Protein AF-A0A3D1AUP4-F1 (afdb_mo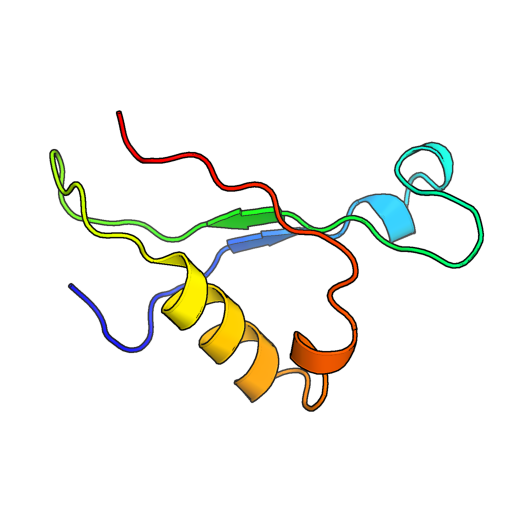nomer_lite)

Foldseek 3Di:
DDLQFDKDKDWCCVPPVVQDPPPDTDMDMDGDDPPPDQDDCVVSNQVNVCVVVPCSVVRDPDDDDDTPD

Secondary structure (DSSP, 8-state):
--SS---EEE-GGGT-GGGS-TT----EEE----TT-----HHHHHHHHHHHSTTTGGG-S--------

Sequence (69 aa):
IAERPFVLLAQPSLFDATRAPAGQHTAWAYCHVPNGSGVDMTERIEAQVERFAPGFRDTILARGTMGTA

pLDDT: mean 95.87, std 4.35, range [67.31, 98.44]

Radius of gyration: 13.13 Å; chains: 1; bounding box: 25×24×33 Å

Structure (mmCIF, N/CA/C/O backbone):
data_AF-A0A3D1AUP4-F1
#
_entry.id   AF-A0A3D1AUP4-F1
#
loop_
_atom_site.group_PDB
_atom_site.id
_atom_site.type_symbol
_atom_site.label_atom_id
_atom_site.label_alt_id
_atom_site.label_comp_id
_atom_site.label_asym_id
_atom_site.label_entity_id
_atom_site.label_seq_id
_atom_site.pdbx_PDB_ins_code
_atom_site.Cartn_x
_atom_site.Cartn_y
_atom_site.Cartn_z
_atom_site.occupancy
_atom_site.B_iso_or_equiv
_atom_site.auth_seq_id
_atom_site.auth_comp_id
_atom_site.auth_asym_id
_atom_site.auth_atom_id
_atom_site.pdbx_PDB_model_num
ATOM 1 N N . ILE A 1 1 ? 11.792 -4.843 -13.849 1.00 86.06 1 ILE A N 1
ATOM 2 C CA . ILE A 1 1 ? 11.430 -4.095 -12.615 1.00 86.06 1 ILE A CA 1
ATOM 3 C C . ILE A 1 1 ? 11.467 -5.057 -11.439 1.00 86.06 1 ILE A C 1
ATOM 5 O O . ILE A 1 1 ? 11.079 -6.207 -11.625 1.00 86.06 1 ILE A O 1
ATOM 9 N N . ALA A 1 2 ? 11.970 -4.621 -10.280 1.00 91.50 2 ALA A N 1
ATOM 10 C CA . ALA A 1 2 ? 12.224 -5.481 -9.124 1.00 91.50 2 ALA A CA 1
ATOM 11 C C . ALA A 1 2 ? 10.958 -6.203 -8.634 1.00 91.50 2 ALA A C 1
ATOM 13 O O . ALA A 1 2 ? 9.902 -5.588 -8.492 1.00 91.50 2 ALA A O 1
ATOM 14 N N . GLU A 1 3 ? 11.061 -7.505 -8.366 1.00 94.44 3 GLU A N 1
ATOM 15 C CA . GLU A 1 3 ? 9.976 -8.295 -7.761 1.00 94.44 3 GLU A CA 1
ATOM 16 C C . GLU A 1 3 ? 9.775 -7.952 -6.280 1.00 94.44 3 GLU A C 1
ATOM 18 O O . GLU A 1 3 ? 8.652 -7.965 -5.785 1.00 94.44 3 GLU A O 1
ATOM 23 N N . ARG A 1 4 ? 10.861 -7.592 -5.586 1.00 96.75 4 ARG A N 1
ATOM 24 C CA . ARG A 1 4 ? 10.865 -7.147 -4.187 1.00 96.75 4 ARG A CA 1
ATOM 25 C C . ARG A 1 4 ? 11.444 -5.731 -4.099 1.00 96.75 4 ARG A C 1
ATOM 27 O O . ARG A 1 4 ? 12.652 -5.594 -3.903 1.00 96.75 4 ARG A O 1
ATOM 34 N N . PRO A 1 5 ? 10.639 -4.683 -4.346 1.00 97.06 5 PRO A N 1
ATOM 35 C CA . PRO A 1 5 ? 11.132 -3.311 -4.335 1.00 97.06 5 PRO A CA 1
ATOM 36 C C . PRO A 1 5 ? 11.520 -2.852 -2.925 1.00 97.06 5 PRO A C 1
ATOM 38 O O . PRO A 1 5 ? 10.970 -3.321 -1.932 1.00 97.06 5 PRO A O 1
ATOM 41 N N . PHE A 1 6 ? 12.422 -1.876 -2.839 1.00 97.62 6 PHE A N 1
ATOM 42 C CA . PHE A 1 6 ? 12.546 -1.073 -1.626 1.00 97.62 6 PHE A CA 1
ATOM 43 C C . PHE A 1 6 ? 11.329 -0.148 -1.534 1.00 97.62 6 PHE A C 1
ATOM 45 O O . PHE A 1 6 ? 11.059 0.608 -2.472 1.00 97.62 6 PHE A O 1
ATOM 52 N N . VAL A 1 7 ? 10.590 -0.244 -0.431 1.00 98.25 7 VAL A N 1
ATOM 53 C CA . VAL A 1 7 ? 9.348 0.499 -0.210 1.00 98.25 7 VAL A CA 1
ATOM 54 C C . VAL A 1 7 ? 9.568 1.524 0.889 1.00 98.25 7 VAL A C 1
ATOM 56 O O . VAL A 1 7 ? 9.932 1.171 2.009 1.00 98.25 7 VAL A O 1
ATOM 59 N N . LEU A 1 8 ? 9.306 2.788 0.571 1.00 98.25 8 LEU A N 1
ATOM 60 C CA . LEU A 1 8 ? 9.121 3.823 1.578 1.00 98.25 8 LEU A CA 1
ATOM 61 C C . LEU A 1 8 ? 7.652 3.834 1.972 1.00 98.25 8 LEU A C 1
ATOM 63 O O . LEU A 1 8 ? 6.789 3.920 1.103 1.00 98.25 8 LEU A O 1
ATOM 67 N N . LEU A 1 9 ? 7.387 3.725 3.271 1.00 98.19 9 LEU A N 1
ATOM 68 C CA . LEU A 1 9 ? 6.050 3.642 3.845 1.00 98.19 9 LEU A CA 1
ATOM 69 C C . LEU A 1 9 ? 5.931 4.631 5.000 1.00 98.19 9 LEU A C 1
ATOM 71 O O . LEU A 1 9 ?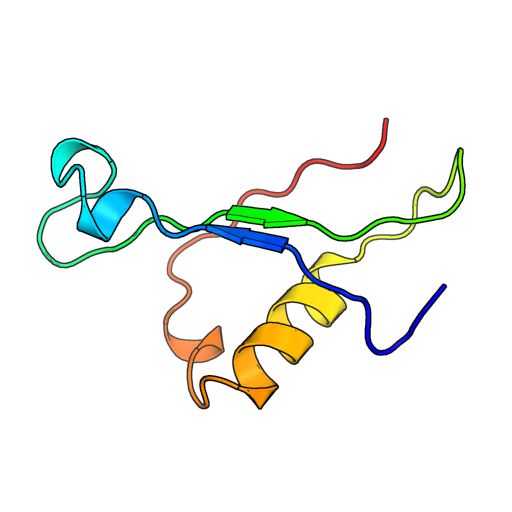 6.837 4.735 5.826 1.00 98.19 9 LEU A O 1
ATOM 75 N N . ALA A 1 10 ? 4.797 5.322 5.080 1.00 98.00 10 ALA A N 1
ATOM 76 C CA . ALA A 1 10 ? 4.462 6.160 6.222 1.00 98.00 10 ALA A CA 1
ATOM 77 C C . ALA A 1 10 ? 3.010 5.958 6.659 1.00 98.00 10 ALA A C 1
ATOM 79 O O . ALA A 1 10 ? 2.107 5.828 5.831 1.00 98.00 10 ALA A O 1
ATOM 80 N N . GLN A 1 11 ? 2.792 6.006 7.974 1.00 97.25 11 GLN A N 1
ATOM 81 C CA . GLN A 1 11 ? 1.486 5.878 8.621 1.00 97.25 11 GLN A CA 1
ATOM 82 C C . GLN A 1 11 ? 1.237 7.094 9.534 1.00 97.25 11 GLN A C 1
ATOM 84 O O . GLN A 1 11 ? 1.440 7.023 10.749 1.00 97.25 11 GLN A O 1
ATOM 89 N N . PRO A 1 12 ? 0.829 8.247 8.971 1.00 97.06 12 PRO A N 1
ATOM 90 C CA . PRO A 1 12 ? 0.705 9.497 9.724 1.00 97.06 12 PRO A CA 1
ATOM 91 C C . PRO A 1 12 ? -0.384 9.473 10.805 1.00 97.06 12 PRO A C 1
ATOM 93 O O . PRO A 1 12 ? -0.279 10.211 11.780 1.00 97.06 12 PRO A O 1
ATOM 96 N N . SER A 1 13 ? -1.401 8.611 10.685 1.00 97.25 13 SER A N 1
ATOM 97 C CA . SER A 1 13 ? -2.505 8.526 11.656 1.00 97.25 13 SER A CA 1
ATOM 98 C C . SER A 1 13 ? -2.076 8.112 13.071 1.00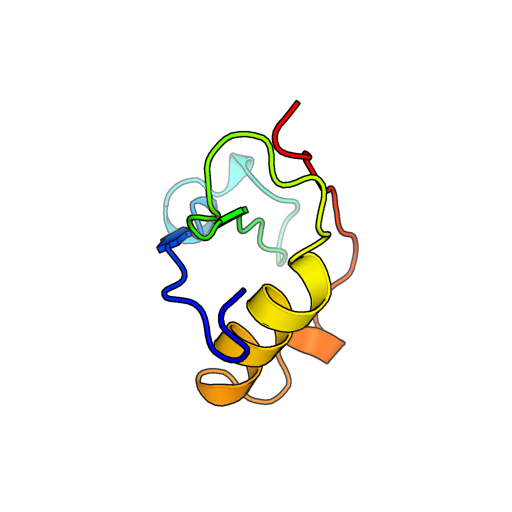 97.25 13 SER A C 1
ATOM 100 O O . SER A 1 13 ? -2.867 8.235 13.997 1.00 97.25 13 SER A O 1
ATOM 102 N N . LEU A 1 14 ? -0.843 7.622 13.252 1.00 95.75 14 LEU A N 1
ATOM 103 C CA . LEU A 1 14 ? -0.268 7.371 14.580 1.00 95.75 14 LEU A CA 1
ATOM 104 C C . LEU A 1 14 ? 0.096 8.664 15.330 1.00 95.75 14 LEU A C 1
ATOM 106 O O . LEU A 1 14 ? 0.235 8.637 16.549 1.00 95.75 14 LEU A O 1
ATOM 110 N N . PHE A 1 15 ? 0.250 9.780 14.613 1.00 96.81 15 PHE A N 1
ATOM 111 C CA . PHE A 1 15 ? 0.698 11.065 15.161 1.00 96.81 15 PHE A CA 1
ATOM 112 C C . PHE A 1 15 ? -0.327 12.187 14.969 1.00 96.81 15 PHE A C 1
ATOM 114 O O . PHE A 1 15 ? -0.318 13.159 15.716 1.00 96.81 15 PHE A O 1
ATOM 121 N N . ASP A 1 16 ? -1.226 12.044 13.994 1.00 97.38 16 ASP A N 1
ATOM 122 C CA . ASP A 1 16 ? -2.355 12.943 13.772 1.00 97.38 16 ASP A CA 1
ATOM 123 C C . ASP A 1 16 ? -3.628 12.123 13.538 1.00 97.38 16 ASP A C 1
ATOM 125 O O . ASP A 1 16 ? -3.884 11.611 12.443 1.00 97.38 16 ASP A O 1
ATOM 129 N N . ALA A 1 17 ? -4.439 12.003 14.590 1.00 96.62 17 ALA A N 1
ATOM 130 C CA . ALA A 1 17 ? -5.673 11.227 14.571 1.00 96.62 17 ALA A CA 1
ATOM 131 C C . ALA A 1 17 ? -6.734 11.792 13.607 1.00 96.62 17 ALA A C 1
ATOM 133 O O . ALA A 1 17 ? -7.660 11.074 13.251 1.00 96.62 17 ALA A O 1
ATOM 134 N N . THR A 1 18 ? -6.606 13.040 13.137 1.00 96.88 18 THR A N 1
ATOM 135 C CA . THR A 1 18 ? -7.554 13.630 12.173 1.00 96.88 18 THR A CA 1
ATOM 136 C C . THR A 1 18 ? -7.376 13.086 10.749 1.00 96.88 18 THR A C 1
ATOM 138 O O . THR A 1 18 ? -8.223 13.303 9.884 1.00 96.88 18 THR A O 1
ATOM 141 N N . ARG A 1 19 ? -6.292 12.338 10.491 1.00 96.75 19 ARG A N 1
ATOM 142 C CA . ARG A 1 19 ? -5.934 11.770 9.177 1.00 96.75 19 ARG A CA 1
ATOM 143 C C . ARG A 1 19 ? -6.657 10.465 8.830 1.00 96.75 19 ARG A C 1
ATOM 145 O O . ARG A 1 19 ? -6.430 9.930 7.741 1.00 96.75 19 ARG A O 1
ATOM 152 N N . ALA A 1 20 ? -7.470 9.930 9.737 1.00 97.69 20 ALA A N 1
ATOM 153 C CA . ALA A 1 20 ? -8.279 8.736 9.520 1.00 97.69 20 ALA A CA 1
ATOM 154 C C . ALA A 1 20 ? -9.538 8.766 10.411 1.00 97.69 20 ALA A C 1
ATOM 156 O O . ALA A 1 20 ? -9.530 9.419 11.454 1.00 97.69 20 ALA A O 1
ATOM 157 N N . PRO A 1 21 ? -10.619 8.054 10.043 1.00 97.06 21 PRO A N 1
ATOM 158 C CA . PRO A 1 21 ? -11.727 7.798 10.959 1.00 97.06 21 PRO A CA 1
ATOM 159 C C . PRO A 1 21 ? -11.260 7.108 12.251 1.00 97.06 21 PRO A C 1
ATOM 161 O O . PRO A 1 21 ? -10.246 6.409 12.268 1.00 97.06 21 PRO A O 1
ATOM 164 N N . ALA A 1 22 ? -12.030 7.262 13.331 1.00 96.50 22 ALA A N 1
ATOM 165 C CA . ALA A 1 22 ? -11.708 6.648 14.618 1.00 96.50 22 ALA A CA 1
ATOM 166 C C . ALA A 1 22 ? -11.527 5.122 14.493 1.00 96.50 22 ALA A C 1
ATOM 168 O O . ALA A 1 22 ? -12.364 4.433 13.909 1.00 96.50 22 ALA A O 1
ATOM 169 N N . GLY A 1 23 ? -10.426 4.604 15.047 1.00 95.00 23 GLY A N 1
ATOM 170 C CA . GLY A 1 23 ? -10.074 3.180 14.988 1.00 95.00 23 GLY A CA 1
ATOM 171 C C . GLY A 1 23 ? -9.518 2.701 13.642 1.00 95.00 23 GLY A C 1
ATOM 172 O O . GLY A 1 23 ? -9.279 1.508 13.489 1.00 95.00 23 GLY A O 1
ATOM 173 N N . GLN A 1 24 ? -9.304 3.599 12.676 1.00 97.56 24 GLN A N 1
ATOM 174 C CA . GLN A 1 24 ? -8.723 3.284 11.371 1.00 97.56 24 GLN A CA 1
ATOM 175 C C . GLN A 1 24 ? -7.369 3.969 11.183 1.00 97.56 24 GLN A C 1
ATOM 177 O O . GLN A 1 24 ? -6.969 4.857 11.940 1.00 97.56 24 GLN A O 1
ATOM 182 N N . HIS A 1 25 ? -6.662 3.561 10.132 1.00 97.75 25 HIS A N 1
ATOM 183 C CA . HIS A 1 25 ? -5.371 4.123 9.774 1.00 97.75 25 HIS A CA 1
ATOM 184 C C . HIS A 1 25 ? -5.291 4.416 8.282 1.00 97.75 25 HIS A C 1
ATOM 186 O O . HIS A 1 25 ? -5.817 3.673 7.456 1.00 97.75 25 HIS A O 1
ATOM 192 N N . THR A 1 26 ? -4.571 5.486 7.959 1.00 97.00 26 THR A N 1
ATOM 193 C CA . THR A 1 26 ? -4.188 5.819 6.587 1.00 97.00 26 THR A CA 1
ATOM 194 C C . THR A 1 26 ? -2.684 5.624 6.471 1.00 97.00 26 THR A C 1
ATOM 196 O O . THR A 1 26 ? -1.928 6.166 7.281 1.00 97.00 26 THR A O 1
ATOM 199 N N . ALA A 1 27 ? -2.251 4.886 5.453 1.00 97.19 27 ALA A N 1
ATOM 200 C CA . ALA A 1 27 ? -0.849 4.745 5.090 1.00 97.19 27 ALA A CA 1
ATOM 201 C C . ALA A 1 27 ? -0.651 5.102 3.614 1.00 97.19 27 ALA A C 1
ATOM 203 O O . ALA A 1 27 ? -1.547 4.902 2.794 1.00 97.19 27 ALA A O 1
ATOM 204 N N . TRP A 1 28 ? 0.526 5.621 3.278 1.00 97.69 28 TRP A N 1
ATOM 205 C CA . TRP A 1 28 ? 0.982 5.714 1.895 1.00 97.69 28 TRP A CA 1
ATOM 206 C C . TRP A 1 28 ? 2.305 4.982 1.753 1.00 97.69 28 TRP A C 1
ATOM 208 O O . TRP A 1 28 ? 3.098 4.905 2.696 1.00 97.69 28 TRP A O 1
ATOM 218 N N . ALA A 1 29 ? 2.536 4.446 0.561 1.00 98.06 29 ALA A N 1
ATOM 219 C CA . ALA A 1 29 ? 3.772 3.775 0.228 1.00 98.06 29 ALA A CA 1
ATOM 220 C C . ALA A 1 29 ? 4.144 4.027 -1.232 1.00 98.06 29 ALA A C 1
ATOM 222 O O . ALA A 1 29 ? 3.268 4.173 -2.083 1.00 98.06 29 ALA A O 1
ATOM 223 N N . TYR A 1 30 ? 5.441 4.060 -1.523 1.00 97.19 30 TYR A N 1
ATOM 224 C CA . TYR A 1 30 ? 5.937 4.080 -2.894 1.00 97.19 30 TYR A CA 1
ATOM 225 C C . TYR A 1 30 ? 7.248 3.310 -3.026 1.00 97.19 30 TYR A C 1
ATOM 227 O O . TYR A 1 30 ? 7.962 3.062 -2.052 1.00 97.19 30 TYR A O 1
ATOM 235 N N . CYS A 1 31 ? 7.578 2.967 -4.266 1.00 97.31 31 CYS A N 1
ATOM 236 C CA . CYS A 1 31 ? 8.890 2.472 -4.650 1.00 97.31 31 CYS A CA 1
ATOM 237 C C . CYS A 1 31 ? 9.377 3.182 -5.911 1.00 97.31 31 CYS A C 1
ATOM 239 O O . CYS A 1 31 ? 8.579 3.673 -6.709 1.00 97.31 31 CYS A O 1
ATOM 241 N N . HIS A 1 32 ? 10.688 3.189 -6.126 1.00 95.94 32 HIS A N 1
ATOM 242 C CA . HIS A 1 32 ? 11.255 3.700 -7.367 1.00 95.94 32 HIS A CA 1
ATOM 243 C C . HIS A 1 32 ? 11.128 2.689 -8.511 1.00 95.94 32 HIS A C 1
ATOM 245 O O . HIS A 1 32 ? 11.320 1.484 -8.333 1.00 95.94 32 HIS A O 1
ATOM 251 N N . VAL A 1 33 ? 10.866 3.211 -9.706 1.00 95.50 33 VAL A N 1
ATOM 252 C CA . VAL A 1 33 ? 10.894 2.485 -10.979 1.00 95.50 33 VAL A CA 1
ATOM 253 C C . VAL A 1 33 ? 11.768 3.248 -11.983 1.00 95.50 33 VAL A C 1
ATOM 255 O O . VAL A 1 33 ? 12.061 4.425 -11.752 1.00 95.50 33 VAL A O 1
ATOM 258 N N . PRO A 1 34 ? 12.214 2.616 -13.086 1.00 95.00 34 PRO A N 1
ATOM 259 C CA . PRO A 1 34 ? 12.907 3.328 -14.156 1.00 95.00 34 PRO A CA 1
ATOM 260 C C . PRO A 1 34 ? 12.079 4.501 -14.694 1.00 95.00 34 PRO A C 1
ATOM 262 O O . PRO A 1 34 ? 10.849 4.439 -14.728 1.00 95.00 34 PRO A O 1
ATOM 265 N N . ASN A 1 35 ? 12.754 5.556 -15.150 1.00 94.06 35 ASN A N 1
ATOM 266 C CA . ASN A 1 35 ? 12.092 6.701 -15.773 1.00 94.06 35 ASN A CA 1
ATOM 267 C C . ASN A 1 35 ? 11.211 6.249 -16.958 1.00 94.06 35 ASN A C 1
ATOM 269 O O . ASN A 1 35 ? 11.635 5.419 -17.761 1.00 94.06 35 ASN A O 1
ATOM 273 N N . GLY A 1 36 ? 9.976 6.757 -17.028 1.00 92.31 36 GLY A N 1
ATOM 274 C CA . GLY A 1 36 ? 9.003 6.407 -18.072 1.00 92.31 36 GLY A CA 1
ATOM 275 C C . GLY A 1 36 ? 8.315 5.043 -17.911 1.00 92.31 36 GLY A C 1
ATOM 276 O O . GLY A 1 36 ? 7.529 4.650 -18.769 1.00 92.31 36 GLY A O 1
ATOM 277 N N . SER A 1 37 ? 8.580 4.299 -16.833 1.00 93.62 37 SER A N 1
ATOM 278 C CA . SER A 1 37 ? 7.943 3.000 -16.594 1.00 93.62 37 SER A CA 1
ATOM 279 C C . SER A 1 37 ? 6.478 3.140 -16.172 1.00 93.62 37 SER A C 1
ATOM 281 O O . SER A 1 37 ? 6.215 3.500 -15.034 1.00 93.62 37 SER A O 1
ATOM 283 N N . GLY A 1 38 ? 5.536 2.704 -17.011 1.00 92.75 38 GLY A N 1
ATOM 284 C CA . GLY A 1 38 ? 4.104 2.630 -16.672 1.00 92.75 38 GLY A CA 1
ATOM 285 C C . GLY A 1 38 ? 3.659 1.368 -15.919 1.00 92.75 38 GLY A C 1
ATOM 286 O O . GLY A 1 38 ? 2.469 1.071 -15.882 1.00 92.75 38 GLY A O 1
ATOM 287 N N . VAL A 1 39 ? 4.588 0.573 -15.383 1.00 94.62 39 VAL A N 1
ATOM 288 C CA . VAL A 1 39 ? 4.245 -0.675 -14.682 1.00 94.62 39 VAL A CA 1
ATOM 289 C C . VAL A 1 39 ? 3.603 -0.382 -13.331 1.00 94.62 39 VAL A C 1
ATOM 291 O O . VAL A 1 39 ? 4.177 0.330 -12.508 1.00 94.62 39 VAL A O 1
ATOM 294 N N . ASP A 1 40 ? 2.451 -1.002 -13.090 1.00 95.44 40 ASP A N 1
ATOM 295 C CA . ASP A 1 40 ? 1.784 -0.966 -11.794 1.00 95.44 40 ASP A CA 1
ATOM 296 C C . ASP A 1 40 ? 2.556 -1.802 -10.761 1.00 95.44 40 ASP A C 1
ATOM 298 O O . ASP A 1 40 ? 2.794 -3.001 -10.932 1.00 95.44 40 ASP A O 1
ATOM 302 N N . MET A 1 41 ? 2.966 -1.142 -9.680 1.00 96.88 41 MET A N 1
ATOM 303 C CA . MET A 1 41 ? 3.738 -1.731 -8.588 1.00 96.88 41 MET A CA 1
ATOM 304 C C . MET A 1 41 ? 2.894 -2.045 -7.350 1.00 96.88 41 MET A C 1
ATOM 306 O O . MET A 1 41 ? 3.445 -2.545 -6.369 1.00 96.88 41 MET A O 1
ATOM 310 N N . THR A 1 42 ? 1.583 -1.791 -7.386 1.00 97.00 42 THR A N 1
ATOM 311 C CA . THR A 1 42 ? 0.674 -1.885 -6.233 1.00 97.00 42 THR A CA 1
ATOM 312 C C . THR A 1 42 ? 0.773 -3.232 -5.523 1.00 97.00 42 THR A C 1
ATOM 314 O O . THR A 1 42 ? 1.104 -3.275 -4.339 1.00 97.00 42 THR A O 1
ATOM 317 N N . GLU A 1 43 ? 0.602 -4.346 -6.242 1.00 97.31 43 GLU A N 1
ATOM 318 C CA . GLU A 1 43 ? 0.666 -5.681 -5.629 1.00 97.31 43 GLU A CA 1
ATOM 319 C C . GLU A 1 43 ? 2.044 -5.998 -5.037 1.00 97.31 43 GLU A C 1
ATOM 321 O O . GLU A 1 43 ? 2.148 -6.643 -3.995 1.00 97.31 43 GLU A O 1
ATOM 326 N N . ARG A 1 44 ? 3.124 -5.529 -5.675 1.00 97.75 44 ARG A N 1
ATOM 327 C CA . ARG A 1 44 ? 4.493 -5.765 -5.193 1.00 97.75 44 ARG A CA 1
ATOM 328 C C . ARG A 1 44 ? 4.790 -4.958 -3.936 1.00 97.75 44 ARG A C 1
ATOM 330 O O . ARG A 1 44 ? 5.500 -5.452 -3.064 1.00 97.75 44 ARG A O 1
ATOM 337 N N . ILE A 1 45 ? 4.245 -3.746 -3.836 1.00 98.00 45 ILE A N 1
ATOM 338 C CA . ILE A 1 45 ? 4.308 -2.920 -2.628 1.00 98.00 45 ILE A CA 1
ATOM 339 C C . ILE A 1 45 ? 3.526 -3.600 -1.499 1.00 98.00 45 ILE A C 1
ATOM 341 O O . ILE A 1 45 ? 4.105 -3.849 -0.444 1.00 98.00 45 ILE A O 1
ATOM 345 N N . GLU A 1 46 ? 2.261 -3.974 -1.727 1.00 98.06 46 GLU A N 1
ATOM 346 C CA . GLU A 1 46 ? 1.434 -4.668 -0.726 1.00 98.06 46 GLU A CA 1
ATOM 347 C C . GLU A 1 46 ? 2.104 -5.969 -0.245 1.00 98.06 46 GLU A C 1
ATOM 349 O O . GLU A 1 46 ? 2.166 -6.227 0.956 1.00 98.06 46 GLU A O 1
ATOM 354 N N . ALA A 1 47 ? 2.687 -6.755 -1.157 1.00 98.38 47 ALA A N 1
ATOM 355 C CA . ALA A 1 47 ? 3.409 -7.982 -0.819 1.00 98.38 47 ALA A CA 1
ATOM 356 C C . ALA A 1 47 ? 4.699 -7.736 -0.016 1.00 98.38 47 ALA A C 1
ATOM 358 O O . ALA A 1 47 ? 5.083 -8.579 0.798 1.00 98.38 47 ALA A O 1
ATOM 359 N N . GLN A 1 48 ? 5.390 -6.606 -0.222 1.00 98.12 48 G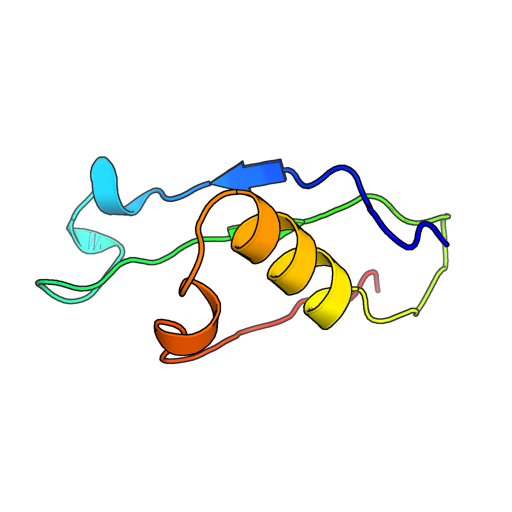LN A N 1
ATOM 360 C CA . GLN A 1 48 ? 6.527 -6.249 0.632 1.00 98.12 48 GLN A CA 1
ATOM 361 C C . GLN A 1 48 ? 6.082 -5.919 2.051 1.00 98.12 48 GLN A C 1
ATOM 363 O O . GLN A 1 48 ? 6.748 -6.354 2.986 1.00 98.12 48 GLN A O 1
ATOM 368 N N . VAL A 1 49 ? 4.972 -5.200 2.222 1.00 98.12 49 VAL A N 1
ATOM 369 C CA . VAL A 1 49 ? 4.444 -4.889 3.557 1.00 98.12 49 VAL A CA 1
ATOM 370 C C . VAL A 1 49 ? 3.978 -6.166 4.257 1.00 98.12 49 VAL A C 1
ATOM 372 O O . VAL A 1 49 ? 4.414 -6.427 5.373 1.00 98.12 49 VAL A O 1
ATOM 375 N N . GLU A 1 50 ? 3.202 -7.011 3.574 1.00 98.44 50 GLU A N 1
ATOM 376 C CA . GLU A 1 50 ? 2.712 -8.304 4.080 1.00 98.44 50 GLU A CA 1
ATOM 377 C C . GLU A 1 50 ? 3.839 -9.196 4.624 1.00 98.44 50 GLU A C 1
ATOM 379 O O . GLU A 1 50 ? 3.711 -9.821 5.673 1.00 98.44 50 GLU A O 1
ATOM 384 N N . ARG A 1 51 ? 4.995 -9.214 3.950 1.00 97.88 51 ARG A N 1
ATOM 385 C CA . ARG A 1 51 ? 6.167 -9.986 4.385 1.00 97.88 51 ARG A CA 1
ATOM 386 C C . ARG A 1 51 ? 6.681 -9.576 5.773 1.00 97.88 51 ARG A C 1
ATOM 388 O O . ARG A 1 51 ? 7.277 -10.409 6.454 1.00 97.88 51 ARG A O 1
ATOM 395 N N . PHE A 1 52 ? 6.508 -8.315 6.165 1.00 97.19 52 PHE A N 1
ATOM 396 C CA . PHE A 1 52 ? 6.950 -7.788 7.462 1.00 97.19 52 PHE A CA 1
ATOM 397 C C . PHE A 1 52 ? 5.803 -7.591 8.460 1.00 97.19 52 PHE A C 1
ATOM 399 O O . PHE A 1 52 ? 6.055 -7.540 9.661 1.00 97.19 52 PHE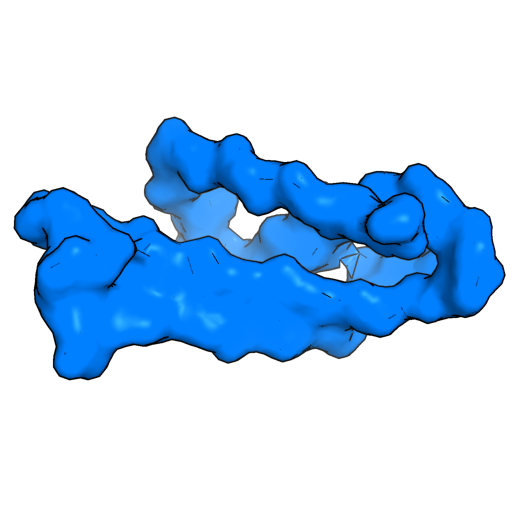 A O 1
ATOM 406 N N . ALA A 1 53 ? 4.564 -7.515 7.981 1.00 97.25 53 ALA A N 1
ATOM 407 C CA . ALA A 1 53 ? 3.347 -7.410 8.773 1.00 97.25 53 ALA A CA 1
ATOM 408 C C . ALA A 1 53 ? 2.303 -8.416 8.247 1.00 97.25 53 ALA A C 1
ATOM 410 O O . ALA A 1 53 ? 1.434 -8.035 7.461 1.00 97.25 53 ALA A O 1
ATOM 411 N N . PRO A 1 54 ? 2.394 -9.700 8.641 1.00 98.38 54 PRO A N 1
ATOM 412 C CA . PRO A 1 54 ? 1.462 -10.727 8.181 1.00 98.38 54 PRO A CA 1
ATOM 413 C C . PRO A 1 54 ? 0.005 -10.391 8.526 1.00 98.38 54 PRO A C 1
ATOM 415 O O . PRO A 1 54 ? -0.286 -9.976 9.649 1.00 98.38 54 PRO A O 1
ATOM 418 N N . GLY A 1 55 ? -0.900 -10.587 7.568 1.00 98.25 55 GLY A N 1
ATOM 419 C CA . GLY A 1 55 ? -2.312 -10.207 7.650 1.00 98.25 55 GLY A CA 1
ATOM 420 C C . GLY A 1 55 ? -2.595 -8.756 7.248 1.00 98.25 55 GLY A C 1
ATOM 421 O O . GLY A 1 55 ? -3.750 -8.337 7.267 1.00 98.25 55 GLY A O 1
ATOM 422 N N . PHE A 1 56 ? -1.580 -7.973 6.862 1.00 97.94 56 PHE A N 1
ATOM 423 C CA . PHE A 1 56 ? -1.755 -6.586 6.423 1.00 97.94 56 PHE A CA 1
ATOM 424 C C . PHE A 1 56 ? -2.761 -6.473 5.276 1.00 97.94 56 PHE A C 1
ATOM 426 O O . PHE A 1 56 ? -3.646 -5.617 5.319 1.00 97.94 56 PHE A O 1
ATOM 433 N N . ARG A 1 57 ? -2.666 -7.337 4.261 1.00 98.00 57 ARG A N 1
ATOM 434 C CA . ARG A 1 57 ? -3.535 -7.247 3.075 1.00 98.00 57 ARG A CA 1
ATOM 435 C C . ARG A 1 57 ? -5.013 -7.442 3.409 1.00 98.00 57 ARG A C 1
ATOM 437 O O . ARG A 1 57 ? -5.853 -6.805 2.777 1.00 98.00 57 ARG A O 1
ATOM 444 N N . ASP A 1 58 ? -5.316 -8.221 4.444 1.00 98.25 58 ASP A N 1
ATOM 445 C CA . ASP A 1 58 ? -6.683 -8.455 4.924 1.00 98.25 58 ASP A CA 1
ATOM 446 C C . ASP A 1 58 ? -7.274 -7.232 5.650 1.00 98.25 58 ASP A C 1
ATOM 448 O O . ASP A 1 58 ? -8.485 -7.138 5.842 1.00 98.25 58 ASP A O 1
ATOM 452 N N . THR A 1 59 ? -6.434 -6.265 6.037 1.00 97.00 59 THR A N 1
ATOM 453 C CA . THR A 1 59 ? -6.847 -5.037 6.740 1.00 97.00 59 THR A CA 1
ATOM 454 C C . THR A 1 59 ? -7.137 -3.861 5.800 1.00 97.00 59 THR A C 1
ATOM 456 O O . THR A 1 59 ? -7.606 -2.812 6.246 1.00 97.00 59 THR A O 1
ATOM 459 N N . ILE A 1 60 ? -6.869 -4.003 4.495 1.00 97.38 60 ILE A N 1
ATOM 460 C CA . ILE A 1 60 ? -7.032 -2.919 3.519 1.00 97.38 60 ILE A CA 1
ATOM 461 C C . ILE A 1 60 ? -8.521 -2.710 3.214 1.00 97.38 60 ILE A C 1
ATOM 463 O O . ILE A 1 60 ? -9.127 -3.458 2.451 1.00 97.38 60 ILE A O 1
ATOM 467 N N . LEU A 1 61 ? -9.099 -1.640 3.764 1.00 97.50 61 LEU A N 1
ATOM 468 C CA . LEU A 1 61 ? -10.497 -1.258 3.513 1.00 97.50 61 LEU A CA 1
ATOM 469 C C . LEU A 1 61 ? -10.693 -0.562 2.157 1.00 97.50 61 LEU A C 1
ATOM 471 O O . LEU A 1 61 ? -11.722 -0.727 1.507 1.00 97.50 61 LEU A O 1
ATOM 475 N N . ALA A 1 62 ? -9.714 0.237 1.734 1.00 97.12 62 ALA A N 1
ATOM 47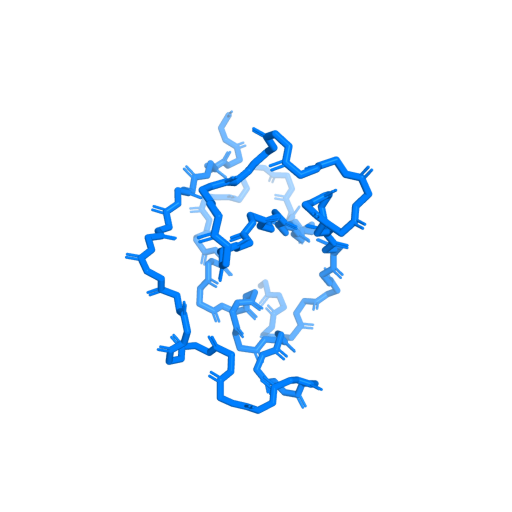6 C CA . ALA A 1 62 ? -9.717 0.947 0.461 1.00 97.12 62 ALA A CA 1
ATOM 477 C C . ALA A 1 62 ? -8.279 1.240 0.020 1.00 97.12 62 ALA A C 1
ATOM 479 O O . ALA A 1 62 ? -7.390 1.410 0.856 1.00 97.12 62 ALA A O 1
ATOM 480 N N . ARG A 1 63 ? -8.058 1.341 -1.296 1.00 96.75 63 ARG A N 1
ATOM 481 C CA . ARG A 1 63 ? -6.773 1.746 -1.880 1.00 96.75 63 ARG A CA 1
ATOM 482 C C . ARG A 1 63 ? -6.968 2.853 -2.907 1.00 96.75 63 ARG A C 1
ATOM 484 O O . ARG A 1 63 ? -7.920 2.817 -3.682 1.00 96.75 63 ARG A O 1
ATOM 491 N N . GLY A 1 64 ? -6.040 3.802 -2.924 1.00 96.38 64 GLY A N 1
ATOM 492 C CA . GLY A 1 64 ? -5.884 4.786 -3.990 1.00 96.38 64 GLY A CA 1
ATOM 493 C C . GLY A 1 64 ? -4.471 4.683 -4.547 1.00 96.38 64 GLY A C 1
ATOM 494 O O . GLY A 1 64 ? -3.515 4.618 -3.775 1.00 96.38 64 GLY A O 1
ATOM 495 N N . THR A 1 65 ? -4.337 4.634 -5.868 1.00 95.81 65 THR A N 1
ATOM 496 C CA . THR A 1 65 ? -3.043 4.513 -6.546 1.00 95.81 65 THR A CA 1
ATOM 497 C C . THR A 1 65 ? -2.783 5.757 -7.386 1.00 95.81 65 THR A C 1
ATOM 499 O O . THR A 1 65 ? -3.701 6.356 -7.945 1.00 95.81 65 THR A O 1
ATOM 502 N N . MET A 1 66 ? -1.518 6.162 -7.456 1.00 92.81 66 MET A N 1
ATOM 503 C CA . MET A 1 66 ? -1.056 7.225 -8.342 1.00 92.81 66 MET A CA 1
ATOM 504 C C . MET A 1 66 ? 0.085 6.659 -9.179 1.00 92.81 66 MET A C 1
ATOM 506 O O . MET A 1 66 ? 1.093 6.206 -8.636 1.00 92.81 66 MET A O 1
ATOM 510 N N . GLY A 1 67 ? -0.119 6.627 -10.496 1.00 87.19 67 GLY A N 1
ATOM 511 C CA . GLY A 1 67 ? 0.894 6.183 -11.446 1.00 87.19 67 GLY A CA 1
ATOM 512 C C . GLY A 1 67 ? 2.039 7.187 -11.572 1.00 87.19 67 GLY A C 1
ATOM 513 O O . GLY A 1 67 ? 1.999 8.284 -11.025 1.00 87.19 67 GLY A O 1
ATOM 514 N N . THR A 1 68 ? 3.065 6.814 -12.326 1.00 85.44 68 THR A N 1
ATOM 515 C CA . THR A 1 68 ? 4.284 7.615 -12.522 1.00 85.44 68 THR A CA 1
ATOM 516 C C . THR A 1 68 ? 4.183 8.639 -13.661 1.00 85.44 68 THR A C 1
ATOM 518 O O . THR A 1 68 ? 5.220 9.012 -14.211 1.00 85.44 68 THR A O 1
ATOM 521 N N . ALA A 1 69 ? 2.964 8.997 -14.079 1.00 67.31 69 ALA A N 1
ATOM 522 C CA . ALA A 1 69 ? 2.708 9.912 -15.194 1.00 67.31 69 ALA A CA 1
ATOM 523 C C . ALA A 1 69 ? 2.897 11.377 -14.784 1.00 67.31 69 ALA A C 1
ATOM 525 O O . ALA A 1 69 ? 2.450 11.732 -13.670 1.00 67.31 69 ALA A O 1
#